Protein AF-A0A1G2KWV7-F1 (afdb_monomer)

Solvent-accessible surface area (backbone atoms only — not comparable to full-atom values): 3556 Å² total; per-residue (Å²): 104,68,66,59,54,50,49,48,50,66,58,47,58,56,49,54,52,49,50,47,49,52,34,48,52,50,14,46,52,51,14,67,74,68,75,35,70,66,40,36,54,50,27,51,62,55,40,49,59,58,47,48,52,54,51,51,52,50,50,52,50,52,68,74,66,107

Radius of gyration: 15.41 Å; Cα contacts (8 Å, |Δi|>4): 32; chains: 1; bounding box: 32×17×42 Å

pLDDT: mean 82.19, std 7.18, range [55.5, 92.06]

Foldseek 3Di:
DVVVLVVLCVVVVVVLVVLLVVLQVVLVVVCVVVVNNVSNVVSVVVSVVVNVVSVVVSVVVVVVVD

Structure (mmCIF, N/CA/C/O backbone):
data_AF-A0A1G2KWV7-F1
#
_entry.id   AF-A0A1G2KWV7-F1
#
loop_
_atom_site.group_PDB
_atom_site.id
_atom_site.type_symbol
_atom_site.label_atom_id
_atom_site.label_alt_id
_atom_site.label_comp_id
_atom_site.label_asym_id
_atom_site.label_entity_id
_atom_site.label_seq_id
_atom_site.pdbx_PDB_ins_code
_atom_site.Cartn_x
_atom_site.Cartn_y
_atom_site.Cartn_z
_atom_site.occupancy
_atom_site.B_iso_or_equiv
_atom_site.auth_seq_id
_atom_site.auth_comp_id
_atom_site.auth_asym_id
_atom_site.auth_atom_id
_atom_site.pdbx_PDB_model_num
ATOM 1 N N . MET A 1 1 ? -18.094 -4.209 20.984 1.00 62.47 1 MET A N 1
ATOM 2 C CA . MET A 1 1 ? -17.040 -3.347 20.405 1.00 62.47 1 MET A CA 1
ATOM 3 C C . MET A 1 1 ? -15.859 -4.178 19.910 1.00 62.47 1 MET A C 1
ATOM 5 O O . MET A 1 1 ? -15.417 -3.966 18.787 1.00 62.47 1 MET A O 1
ATOM 9 N N . ASP A 1 2 ? -15.424 -5.194 20.659 1.00 70.19 2 ASP A N 1
ATOM 10 C CA . ASP A 1 2 ? -14.254 -6.030 20.328 1.00 70.19 2 ASP A CA 1
ATOM 11 C C . ASP A 1 2 ? -14.374 -6.817 19.016 1.00 70.19 2 ASP A C 1
ATOM 13 O O . ASP A 1 2 ? -13.416 -6.892 18.251 1.00 70.19 2 ASP A O 1
ATOM 17 N N . PHE A 1 3 ? -15.567 -7.333 18.696 1.0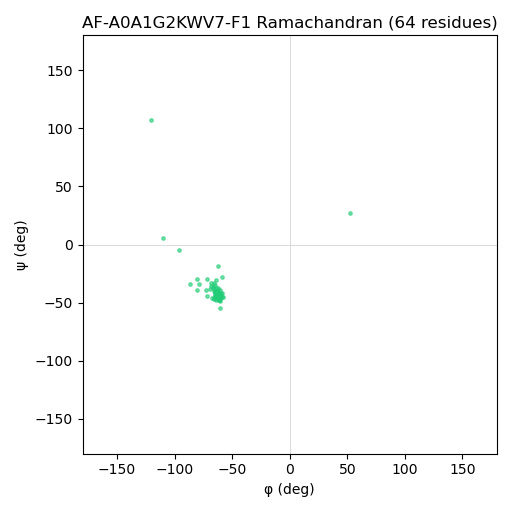0 73.56 3 PHE A N 1
ATOM 18 C CA . PHE A 1 3 ? -15.816 -8.030 17.426 1.00 73.56 3 PHE A CA 1
ATOM 19 C C . PHE A 1 3 ? -15.665 -7.106 16.209 1.00 73.56 3 PHE A C 1
ATOM 21 O O . PHE A 1 3 ? -15.135 -7.503 15.177 1.00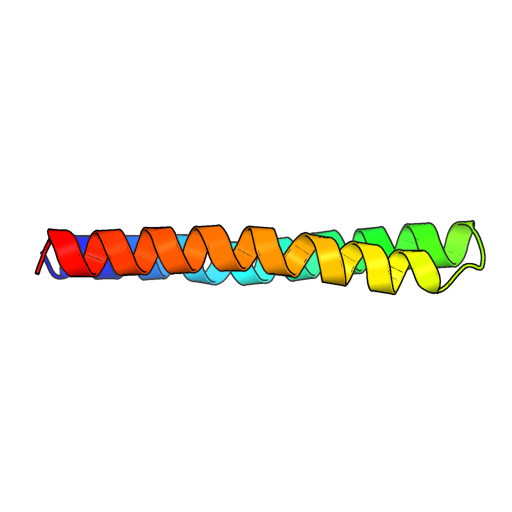 73.56 3 PHE A O 1
ATOM 28 N N . LEU A 1 4 ? -16.093 -5.849 16.344 1.00 72.44 4 LEU A N 1
ATOM 29 C CA . LEU A 1 4 ? -16.054 -4.863 15.266 1.00 72.44 4 LEU A CA 1
ATOM 30 C C . LEU A 1 4 ? -14.608 -4.404 15.020 1.00 72.44 4 LEU A C 1
ATOM 32 O O . LEU A 1 4 ? -14.177 -4.318 13.876 1.00 72.44 4 LEU A O 1
ATOM 36 N N . ILE A 1 5 ? -13.820 -4.235 16.086 1.00 73.25 5 ILE A N 1
ATOM 37 C CA . ILE A 1 5 ? -12.377 -3.957 16.002 1.00 73.25 5 ILE A CA 1
ATOM 38 C C . ILE A 1 5 ? -11.625 -5.145 15.384 1.00 73.25 5 ILE A C 1
ATOM 40 O O . ILE A 1 5 ? -10.783 -4.945 14.509 1.00 73.25 5 ILE A O 1
ATOM 44 N N . ALA A 1 6 ? -11.940 -6.379 15.792 1.00 74.81 6 ALA A N 1
ATOM 45 C CA . ALA A 1 6 ? -11.339 -7.583 15.224 1.00 74.81 6 ALA A CA 1
ATOM 46 C C . ALA A 1 6 ? -11.656 -7.727 13.727 1.00 74.81 6 ALA A C 1
ATOM 48 O O . ALA A 1 6 ? -10.749 -7.980 12.935 1.00 74.81 6 ALA A O 1
ATOM 49 N N . LEU A 1 7 ? -12.908 -7.486 13.328 1.00 77.69 7 LEU A N 1
ATOM 50 C CA . LEU A 1 7 ? -13.336 -7.526 11.930 1.00 77.69 7 LEU A CA 1
ATOM 51 C C . LEU A 1 7 ? -12.603 -6.477 11.086 1.00 77.69 7 LEU A C 1
ATOM 53 O O . LEU A 1 7 ? -12.058 -6.801 10.033 1.00 77.69 7 LEU A O 1
ATOM 57 N N . VAL A 1 8 ? -12.519 -5.238 11.575 1.00 72.88 8 VAL A N 1
ATOM 58 C CA . VAL A 1 8 ? -11.768 -4.168 10.907 1.00 72.88 8 VAL A CA 1
ATOM 59 C C . VAL A 1 8 ? -10.291 -4.561 10.795 1.00 72.88 8 VAL A C 1
ATOM 61 O O . VAL A 1 8 ? -9.707 -4.477 9.721 1.00 72.88 8 VAL A O 1
ATOM 64 N N . ARG A 1 9 ? -9.668 -5.093 11.847 1.00 73.31 9 ARG A N 1
ATOM 65 C CA . ARG A 1 9 ? -8.264 -5.521 11.777 1.00 73.31 9 ARG A CA 1
ATOM 66 C C . ARG A 1 9 ? -8.041 -6.618 10.730 1.00 73.31 9 ARG A C 1
ATOM 68 O O . ARG A 1 9 ? -7.091 -6.533 9.959 1.00 73.31 9 ARG A O 1
ATOM 75 N N . VAL A 1 10 ? -8.927 -7.610 10.672 1.00 78.44 10 VAL A N 1
ATOM 76 C CA . VAL A 1 10 ? -8.842 -8.725 9.716 1.00 78.44 10 VAL A CA 1
ATOM 77 C C . VAL A 1 10 ? -9.089 -8.267 8.279 1.00 78.44 10 VAL A C 1
ATOM 79 O O . VAL A 1 10 ? -8.467 -8.807 7.373 1.00 78.44 10 VAL A O 1
ATOM 82 N N . MET A 1 11 ? -9.936 -7.261 8.047 1.00 75.94 11 MET A N 1
ATOM 83 C CA . MET A 1 11 ? -10.171 -6.739 6.695 1.00 75.94 11 MET A CA 1
ATOM 84 C C . MET A 1 11 ? -9.086 -5.760 6.229 1.00 75.94 11 MET A C 1
ATOM 86 O O . MET A 1 11 ? -8.673 -5.807 5.072 1.00 75.94 11 MET A O 1
ATOM 90 N N . TYR A 1 12 ? -8.593 -4.888 7.110 1.00 74.50 12 TYR A N 1
ATOM 91 C CA . TYR A 1 12 ? -7.709 -3.784 6.723 1.00 74.50 12 TYR A CA 1
ATOM 92 C C . TYR A 1 12 ? -6.223 -4.161 6.676 1.00 74.50 12 TYR A C 1
ATOM 94 O O . TYR A 1 12 ? -5.485 -3.658 5.828 1.00 74.50 12 TYR A O 1
ATOM 102 N N . LEU A 1 13 ? -5.768 -5.057 7.555 1.00 75.56 13 LEU A N 1
ATOM 103 C CA . LEU A 1 13 ? -4.359 -5.459 7.633 1.00 75.56 13 LEU A CA 1
ATOM 104 C C . LEU A 1 13 ? -3.880 -6.195 6.361 1.00 75.56 13 LEU A C 1
ATOM 106 O O . LEU A 1 13 ? -2.801 -5.863 5.868 1.00 75.56 13 LEU A O 1
ATOM 110 N N . PRO A 1 14 ? -4.677 -7.094 5.743 1.00 81.00 14 PRO A N 1
ATOM 111 C CA . PRO A 1 14 ? -4.349 -7.651 4.434 1.00 81.00 14 PRO A CA 1
ATOM 112 C C . PRO A 1 14 ? -4.345 -6.581 3.343 1.00 81.00 14 PRO A C 1
ATOM 114 O O . PRO A 1 14 ? -3.473 -6.595 2.482 1.00 81.00 14 PRO A O 1
ATOM 117 N N . MET A 1 15 ? -5.293 -5.640 3.381 1.00 79.88 15 MET A N 1
ATOM 118 C CA . MET A 1 15 ? -5.438 -4.590 2.369 1.00 79.88 15 MET A CA 1
ATOM 119 C C . MET A 1 15 ? -4.176 -3.726 2.249 1.00 79.88 15 MET A C 1
ATOM 121 O O . MET A 1 15 ? -3.736 -3.473 1.133 1.00 79.88 15 MET A O 1
ATOM 125 N N . LEU A 1 16 ? -3.557 -3.361 3.380 1.00 79.69 16 LEU A N 1
ATOM 126 C CA . LEU A 1 16 ? -2.279 -2.631 3.436 1.00 79.69 16 LEU A CA 1
ATOM 127 C C . LEU A 1 16 ? -1.121 -3.401 2.782 1.00 79.69 16 LEU A C 1
ATOM 129 O O . LEU A 1 16 ? -0.253 -2.819 2.130 1.00 79.69 16 LEU A O 1
ATOM 133 N N . PHE A 1 17 ? -1.089 -4.721 2.972 1.00 82.19 17 PHE A N 1
ATOM 134 C CA . PHE A 1 17 ? -0.069 -5.571 2.367 1.00 82.19 17 PHE A CA 1
AT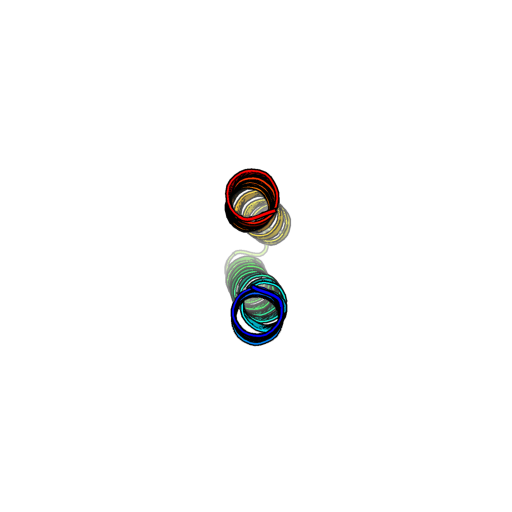OM 135 C C . PHE A 1 17 ? -0.292 -5.705 0.856 1.00 82.19 17 PHE A C 1
ATOM 137 O O . PHE A 1 17 ? 0.643 -5.556 0.070 1.00 82.19 17 PHE A O 1
ATOM 144 N N . TRP A 1 18 ? -1.544 -5.917 0.442 1.00 84.12 18 TRP A N 1
ATOM 145 C CA . TRP A 1 18 ? -1.923 -6.021 -0.965 1.00 84.12 18 TRP A CA 1
ATOM 146 C C . TRP A 1 18 ? -1.660 -4.730 -1.741 1.00 84.12 18 TRP A C 1
ATOM 148 O O . TRP A 1 18 ? -1.151 -4.811 -2.856 1.00 84.12 18 TRP A O 1
ATOM 158 N N . THR A 1 19 ? -1.930 -3.549 -1.173 1.00 84.56 19 THR A N 1
ATOM 159 C CA . THR A 1 19 ? -1.636 -2.259 -1.824 1.00 84.56 19 THR A CA 1
ATOM 160 C C . THR A 1 19 ? -0.141 -2.038 -2.017 1.00 84.56 19 THR A C 1
ATOM 162 O O . THR A 1 19 ? 0.269 -1.635 -3.106 1.00 84.56 19 THR A O 1
ATOM 165 N N . LEU A 1 20 ? 0.684 -2.343 -1.008 1.00 85.69 20 LEU A N 1
ATOM 166 C CA . LEU A 1 20 ? 2.147 -2.283 -1.132 1.00 85.69 20 LEU A CA 1
ATOM 167 C C . LEU A 1 20 ? 2.661 -3.228 -2.213 1.00 85.69 20 LEU A C 1
ATOM 169 O O . LEU A 1 20 ? 3.503 -2.836 -3.019 1.00 85.69 20 LEU A O 1
ATOM 173 N N . LEU A 1 21 ? 2.141 -4.453 -2.248 1.00 87.69 21 LEU A N 1
ATOM 174 C CA . LEU A 1 21 ? 2.554 -5.455 -3.219 1.00 87.69 21 LEU A CA 1
ATOM 175 C C . LEU A 1 21 ? 2.127 -5.058 -4.639 1.00 87.69 21 LEU A C 1
ATOM 177 O O . LEU A 1 21 ? 2.957 -5.084 -5.543 1.00 87.69 21 LEU A O 1
ATOM 181 N N . MET A 1 22 ? 0.882 -4.611 -4.840 1.00 89.06 22 MET A N 1
ATOM 182 C CA . MET A 1 22 ? 0.402 -4.151 -6.149 1.00 89.06 22 MET A CA 1
ATOM 183 C C . MET A 1 22 ? 1.187 -2.942 -6.659 1.00 89.06 22 MET A C 1
ATOM 185 O O . MET A 1 22 ? 1.633 -2.943 -7.806 1.00 89.06 22 MET A O 1
ATOM 189 N N . LEU A 1 23 ? 1.383 -1.922 -5.818 1.00 88.06 23 LEU A N 1
ATOM 190 C CA . LEU A 1 23 ? 2.141 -0.728 -6.194 1.00 88.06 23 LEU A CA 1
ATOM 191 C C . LEU A 1 23 ? 3.618 -1.050 -6.416 1.00 88.06 23 LEU A C 1
ATOM 193 O O . LEU A 1 23 ? 4.212 -0.528 -7.354 1.00 88.06 23 LEU A O 1
ATOM 197 N N . GLY A 1 24 ? 4.196 -1.949 -5.619 1.00 87.31 24 GLY A N 1
ATOM 198 C CA . GLY A 1 24 ? 5.552 -2.449 -5.822 1.00 87.31 24 GLY A CA 1
ATOM 199 C C . GLY A 1 24 ? 5.708 -3.159 -7.165 1.00 87.31 24 GLY A C 1
ATOM 200 O O . GLY A 1 24 ? 6.613 -2.828 -7.926 1.00 87.31 24 GLY A O 1
ATOM 201 N N . VAL A 1 25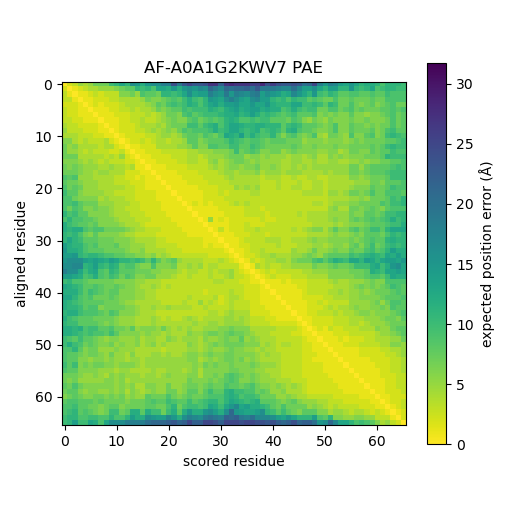 ? 4.800 -4.079 -7.503 1.00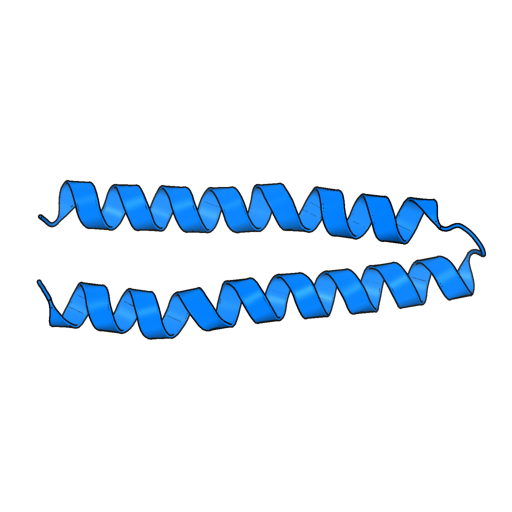 92.06 25 VAL A N 1
ATOM 202 C CA . VAL A 1 25 ? 4.812 -4.803 -8.786 1.00 92.06 25 VAL A CA 1
ATOM 203 C C . VAL A 1 25 ? 4.606 -3.850 -9.965 1.00 92.06 25 VAL A C 1
ATOM 205 O O . VAL A 1 25 ? 5.344 -3.934 -10.945 1.00 92.06 25 VAL A O 1
ATOM 208 N N . LEU A 1 26 ? 3.663 -2.908 -9.868 1.00 89.62 26 LEU A N 1
ATOM 209 C CA . LEU A 1 26 ? 3.442 -1.890 -10.901 1.00 89.62 26 LEU A CA 1
ATOM 210 C C . LEU A 1 26 ? 4.663 -0.978 -11.066 1.00 89.62 26 LEU A C 1
ATOM 212 O O . LEU A 1 26 ? 5.113 -0.750 -12.187 1.00 89.62 26 LEU A O 1
ATOM 216 N N . GLY A 1 27 ? 5.235 -0.499 -9.961 1.00 88.50 27 GLY A N 1
ATOM 217 C CA . GLY A 1 27 ? 6.439 0.329 -9.964 1.00 88.50 27 GLY A CA 1
ATOM 218 C C . GLY A 1 27 ? 7.639 -0.393 -10.572 1.00 88.50 27 GLY A C 1
ATOM 219 O O . GLY A 1 27 ? 8.363 0.195 -11.376 1.00 88.50 27 GLY A O 1
ATOM 220 N N . LEU A 1 28 ? 7.822 -1.678 -10.251 1.00 89.38 28 LEU A N 1
ATOM 221 C CA . LEU A 1 28 ? 8.858 -2.527 -10.842 1.00 89.38 28 LEU A CA 1
ATOM 222 C C . LEU A 1 28 ? 8.616 -2.760 -12.336 1.00 89.38 28 LEU A C 1
ATOM 224 O O . LEU A 1 28 ? 9.541 -2.590 -13.125 1.00 89.38 28 LEU A O 1
ATOM 228 N N . GLY A 1 29 ? 7.386 -3.081 -12.743 1.00 91.06 29 GLY A N 1
ATOM 229 C CA . GLY A 1 29 ? 7.037 -3.287 -14.151 1.00 91.06 29 GLY A CA 1
ATOM 230 C C . GLY A 1 29 ? 7.283 -2.038 -15.001 1.00 91.06 29 GLY A C 1
ATOM 231 O O . GLY A 1 29 ? 7.935 -2.109 -16.042 1.00 91.06 29 GLY A O 1
ATOM 232 N N . VAL A 1 30 ? 6.842 -0.873 -14.521 1.00 88.62 30 VAL A N 1
ATOM 233 C CA . VAL A 1 30 ? 7.069 0.414 -15.199 1.00 88.62 30 VAL A CA 1
ATOM 234 C C . VAL A 1 30 ? 8.555 0.777 -15.217 1.00 88.62 30 VAL A C 1
ATOM 236 O O . VAL A 1 30 ? 9.058 1.251 -16.236 1.00 88.62 30 VAL A O 1
ATOM 239 N N . SER A 1 31 ?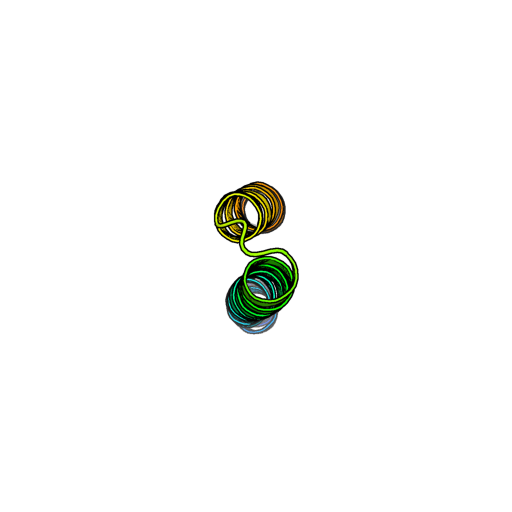 9.281 0.532 -14.125 1.00 90.69 31 SER A N 1
ATOM 240 C CA . SER A 1 31 ? 10.726 0.776 -14.046 1.00 90.69 31 SER A CA 1
ATOM 241 C C . SER A 1 31 ? 11.511 -0.065 -15.051 1.00 90.69 31 SER A C 1
ATOM 243 O O . SER A 1 31 ? 12.370 0.469 -15.752 1.00 90.69 31 SER A O 1
ATOM 245 N N . LEU A 1 32 ? 11.182 -1.355 -15.176 1.00 91.88 32 LEU A N 1
ATOM 246 C CA . LEU A 1 32 ? 11.805 -2.256 -16.147 1.00 91.88 32 LEU A CA 1
ATOM 247 C C . LEU A 1 32 ? 11.522 -1.819 -17.588 1.00 91.88 32 LEU A C 1
ATOM 249 O O . LEU A 1 32 ? 12.430 -1.844 -18.412 1.00 91.88 32 LEU A O 1
ATOM 253 N N . TYR A 1 33 ? 10.297 -1.370 -17.875 1.00 91.62 33 TYR A N 1
ATOM 254 C CA . TYR A 1 33 ? 9.911 -0.889 -19.204 1.00 91.62 33 TYR A CA 1
ATOM 255 C C . TYR A 1 33 ? 10.587 0.438 -19.586 1.00 91.62 33 TYR A C 1
ATOM 257 O O . TYR A 1 33 ? 10.970 0.647 -20.732 1.00 91.62 33 TYR A O 1
ATOM 265 N N . THR A 1 34 ? 10.734 1.354 -18.628 1.00 90.38 34 THR A N 1
ATOM 266 C CA . THR A 1 34 ? 11.269 2.708 -18.868 1.00 90.38 34 THR A CA 1
ATOM 267 C C . THR A 1 34 ? 12.765 2.840 -18.580 1.00 90.38 34 THR A C 1
ATOM 269 O O . THR A 1 34 ? 13.331 3.912 -18.795 1.00 90.38 34 THR A O 1
ATOM 272 N N . HIS A 1 35 ? 13.401 1.784 -18.064 1.00 87.88 35 HIS A N 1
ATOM 273 C CA . HIS A 1 35 ? 14.772 1.773 -17.538 1.00 87.88 35 HIS A CA 1
ATOM 274 C C . HIS A 1 35 ? 15.049 2.861 -16.483 1.00 87.88 35 HIS A C 1
ATOM 276 O O . HIS A 1 35 ? 16.185 3.307 -16.311 1.00 87.88 35 HIS A O 1
ATOM 282 N N . ARG A 1 36 ? 14.014 3.311 -15.759 1.00 89.81 36 ARG A N 1
ATOM 283 C CA . ARG A 1 36 ? 14.115 4.383 -14.759 1.00 89.81 36 ARG A CA 1
ATOM 284 C C . ARG A 1 36 ? 13.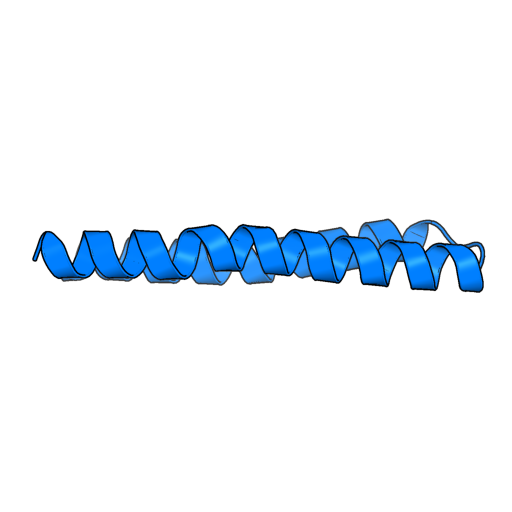685 3.899 -13.380 1.00 89.81 36 ARG A C 1
ATOM 286 O O . ARG A 1 36 ? 12.499 3.816 -13.067 1.00 89.81 36 ARG A O 1
ATOM 293 N N . MET A 1 37 ? 14.671 3.729 -12.501 1.00 86.19 37 MET A N 1
ATOM 294 C CA . MET A 1 37 ? 14.456 3.336 -11.101 1.00 86.19 37 MET A CA 1
ATOM 295 C C . MET A 1 37 ? 13.633 4.348 -10.289 1.00 86.19 37 MET A C 1
ATOM 297 O O . MET A 1 37 ? 13.060 3.992 -9.259 1.00 86.19 37 MET A O 1
ATOM 301 N N . SER A 1 38 ? 13.512 5.595 -10.757 1.00 89.25 38 SER A N 1
ATOM 302 C CA . SER A 1 38 ? 12.690 6.619 -10.107 1.00 89.25 38 SER A CA 1
ATOM 303 C C . SER A 1 38 ? 11.218 6.218 -9.993 1.00 89.25 38 SER A C 1
ATOM 305 O O . SER A 1 38 ? 10.565 6.650 -9.051 1.00 89.25 38 SER A O 1
ATOM 307 N N . TYR A 1 39 ? 10.695 5.374 -10.892 1.00 85.50 39 TYR A N 1
ATOM 308 C 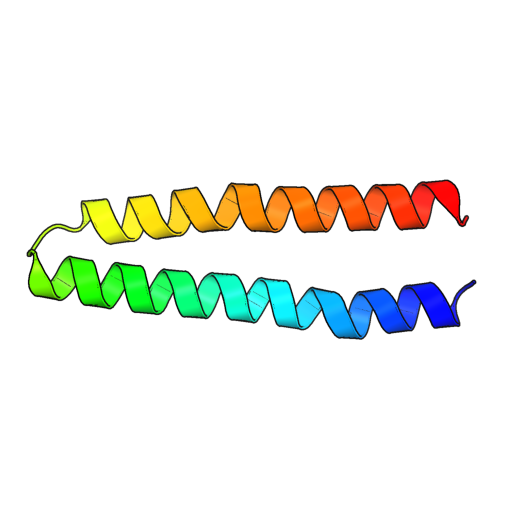CA . TYR A 1 39 ? 9.302 4.914 -10.832 1.00 85.50 39 TYR A CA 1
ATOM 309 C C . TYR A 1 39 ? 9.036 3.924 -9.694 1.00 85.50 39 TYR A C 1
ATOM 311 O O . TYR A 1 39 ? 7.940 3.935 -9.137 1.00 85.50 39 TYR A O 1
ATOM 319 N N . VAL A 1 40 ? 10.033 3.130 -9.287 1.00 85.12 40 VAL A N 1
ATOM 320 C CA . VAL A 1 40 ? 9.925 2.268 -8.095 1.00 85.12 40 VAL A CA 1
ATOM 321 C C . VAL A 1 40 ? 9.813 3.132 -6.843 1.00 85.12 40 VAL A C 1
ATOM 323 O O . VAL A 1 40 ? 8.927 2.929 -6.015 1.00 85.12 40 VAL A O 1
ATOM 326 N N . LEU A 1 41 ? 10.682 4.142 -6.742 1.00 86.31 41 LEU A N 1
ATOM 327 C CA . LEU A 1 41 ? 10.657 5.127 -5.662 1.00 86.31 41 LEU A CA 1
ATOM 328 C C . LEU A 1 41 ? 9.324 5.874 -5.616 1.00 86.31 41 LEU A C 1
ATOM 330 O O . LEU A 1 41 ? 8.744 5.990 -4.545 1.00 86.31 41 LEU A O 1
ATOM 334 N N . LEU A 1 42 ? 8.811 6.318 -6.766 1.00 87.38 42 LEU A N 1
ATOM 335 C CA . LEU A 1 42 ? 7.518 7.000 -6.877 1.00 87.38 42 LEU A CA 1
ATOM 336 C C . LEU A 1 42 ? 6.350 6.108 -6.439 1.00 87.38 42 LEU A C 1
ATOM 338 O O . LEU A 1 42 ? 5.470 6.570 -5.718 1.00 87.38 42 LEU A O 1
ATOM 342 N N . ALA A 1 43 ? 6.358 4.830 -6.822 1.00 85.62 43 ALA A N 1
ATOM 343 C CA . ALA A 1 43 ? 5.333 3.874 -6.411 1.00 85.62 43 ALA A CA 1
ATOM 344 C C . ALA A 1 43 ? 5.345 3.628 -4.892 1.00 85.62 43 ALA A C 1
ATOM 346 O O . ALA A 1 43 ? 4.288 3.605 -4.261 1.00 85.62 43 ALA A O 1
ATOM 347 N N . LEU A 1 44 ? 6.532 3.526 -4.286 1.00 83.94 44 LEU A N 1
ATOM 348 C CA . LEU A 1 44 ? 6.702 3.458 -2.829 1.00 83.94 44 LEU A CA 1
ATOM 349 C C . LEU A 1 44 ? 6.223 4.741 -2.134 1.00 83.94 44 LEU A C 1
ATOM 351 O O . LEU A 1 44 ? 5.511 4.675 -1.130 1.00 83.94 44 LEU A O 1
ATOM 355 N N . LEU A 1 45 ? 6.569 5.902 -2.694 1.00 87.31 45 LEU A N 1
ATOM 356 C CA . LEU A 1 45 ? 6.158 7.212 -2.186 1.00 87.31 45 LEU A CA 1
ATOM 357 C C . LEU A 1 45 ? 4.645 7.418 -2.256 1.00 87.31 45 LEU A C 1
ATOM 359 O O . LEU A 1 45 ? 4.103 8.101 -1.398 1.00 87.31 45 LEU A O 1
ATOM 363 N N . LEU A 1 46 ? 3.964 6.818 -3.235 1.00 85.75 46 LEU A N 1
ATOM 364 C CA . LEU A 1 46 ? 2.502 6.820 -3.351 1.00 85.75 46 LEU A CA 1
ATOM 365 C C . LEU A 1 46 ? 1.833 5.811 -2.408 1.00 85.75 46 LEU A C 1
ATOM 367 O O . LEU A 1 46 ? 0.757 6.087 -1.879 1.00 85.75 46 LEU A O 1
ATOM 371 N N . ALA A 1 47 ? 2.467 4.664 -2.158 1.00 84.75 47 ALA A N 1
ATOM 372 C CA . ALA A 1 47 ? 1.940 3.650 -1.246 1.00 84.75 47 ALA A CA 1
ATOM 373 C C . ALA A 1 47 ? 1.909 4.136 0.214 1.00 84.75 47 ALA A C 1
ATOM 375 O O . ALA A 1 47 ? 0.973 3.830 0.955 1.00 84.75 47 ALA A O 1
ATOM 376 N N . PHE A 1 48 ? 2.909 4.918 0.630 1.00 81.94 48 PHE A N 1
ATOM 377 C CA . PHE A 1 48 ? 3.028 5.418 2.001 1.00 81.94 48 PHE A CA 1
ATOM 378 C C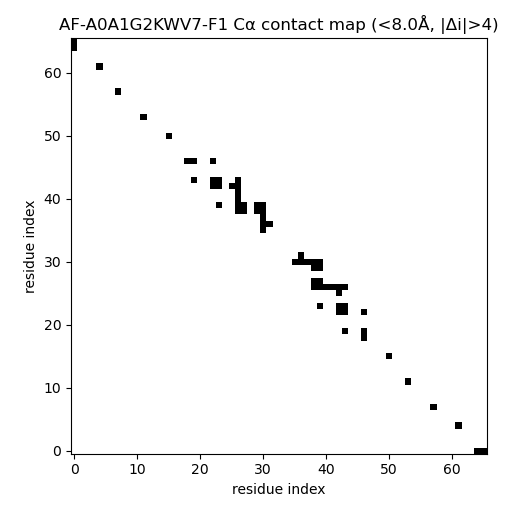 . PHE A 1 48 ? 1.845 6.293 2.470 1.00 81.94 48 PHE A C 1
ATOM 380 O O . PHE A 1 48 ? 1.237 5.940 3.481 1.00 81.94 48 PHE A O 1
ATOM 387 N N . PRO A 1 49 ? 1.450 7.385 1.780 1.00 83.50 49 PRO A N 1
ATOM 388 C CA . PRO A 1 49 ? 0.325 8.220 2.196 1.00 83.50 49 PRO A CA 1
ATOM 389 C C . PRO A 1 49 ? -1.000 7.459 2.148 1.00 83.50 49 PRO A C 1
ATOM 391 O O . PRO A 1 49 ? -1.835 7.652 3.028 1.00 83.50 49 PRO A O 1
ATOM 394 N N . LEU A 1 50 ? -1.177 6.553 1.180 1.00 83.00 50 LEU A N 1
ATOM 395 C CA . LEU A 1 50 ? -2.380 5.725 1.082 1.00 83.00 50 LEU A CA 1
ATOM 396 C C . LEU A 1 50 ? -2.541 4.846 2.332 1.00 83.00 50 LEU A C 1
ATOM 398 O O . LEU A 1 50 ? -3.596 4.826 2.964 1.00 83.00 50 LEU A O 1
ATOM 402 N N . ASN A 1 51 ? -1.458 4.180 2.735 1.00 83.50 51 ASN A N 1
ATOM 403 C CA . ASN A 1 51 ? -1.430 3.346 3.932 1.00 83.50 51 ASN A CA 1
ATOM 404 C C . ASN A 1 51 ? -1.537 4.171 5.223 1.00 83.50 51 ASN A C 1
ATOM 406 O O . ASN A 1 51 ? -2.197 3.745 6.170 1.00 83.50 51 ASN A O 1
ATOM 410 N N . LEU A 1 52 ? -0.941 5.367 5.257 1.00 84.31 52 LEU A N 1
ATOM 411 C CA . LEU A 1 52 ? -1.034 6.286 6.391 1.00 84.31 52 LEU A CA 1
ATOM 412 C C . LEU A 1 52 ? -2.485 6.714 6.641 1.00 84.31 52 LEU A C 1
ATOM 414 O O . LEU A 1 52 ? -2.944 6.648 7.779 1.00 84.31 52 LEU A O 1
ATOM 418 N N . VAL A 1 53 ? -3.223 7.100 5.594 1.00 84.38 53 VAL A N 1
ATOM 419 C CA . VAL A 1 53 ? -4.642 7.482 5.706 1.00 84.38 53 VAL A CA 1
ATOM 420 C C . VAL A 1 53 ? -5.458 6.337 6.298 1.00 84.38 53 VAL A C 1
ATOM 422 O O . VAL A 1 53 ? -6.237 6.553 7.224 1.00 84.38 53 VAL A O 1
ATOM 425 N N . VAL A 1 54 ? -5.236 5.112 5.823 1.00 81.62 54 VAL A N 1
ATOM 426 C CA . VAL A 1 54 ? -5.925 3.922 6.336 1.00 81.62 54 VAL A CA 1
ATOM 427 C C . VAL A 1 54 ? -5.627 3.693 7.822 1.00 81.62 54 VAL A C 1
ATOM 429 O O . VAL A 1 54 ? -6.550 3.458 8.603 1.00 81.62 54 VAL A O 1
ATOM 432 N N . ILE A 1 55 ? -4.363 3.812 8.240 1.00 83.38 55 ILE A N 1
ATOM 433 C CA . ILE A 1 55 ? -3.963 3.666 9.648 1.00 83.38 55 ILE A CA 1
ATOM 434 C C . ILE A 1 55 ? -4.581 4.771 10.513 1.00 83.38 55 ILE A C 1
ATOM 436 O O . ILE A 1 55 ? -5.080 4.487 11.601 1.00 83.38 55 ILE A O 1
ATOM 440 N N . VAL A 1 56 ? -4.585 6.019 10.044 1.00 85.44 56 VAL A N 1
ATOM 441 C CA . VAL A 1 56 ? -5.186 7.147 10.769 1.00 85.44 56 VAL A CA 1
ATOM 442 C C . VAL A 1 56 ? -6.690 6.943 10.934 1.00 85.44 56 VAL A C 1
ATOM 444 O O . VAL A 1 56 ? -7.202 7.093 12.041 1.00 85.44 56 VAL A O 1
ATOM 447 N N . VAL A 1 57 ? -7.396 6.538 9.876 1.00 83.31 57 VAL A N 1
ATOM 448 C CA . VAL A 1 57 ? -8.830 6.214 9.945 1.00 83.31 57 VAL A CA 1
ATOM 449 C C . VAL A 1 57 ? -9.079 5.077 10.934 1.00 83.31 57 VAL A C 1
ATOM 451 O O . VAL A 1 57 ? -9.988 5.176 11.756 1.00 83.31 57 VAL A O 1
ATOM 454 N N . TYR A 1 58 ? -8.245 4.036 10.918 1.00 79.44 58 TYR A N 1
ATOM 455 C CA . TYR A 1 58 ? -8.324 2.933 11.875 1.00 79.44 58 TYR A CA 1
ATOM 456 C C . TYR A 1 58 ? -8.134 3.400 13.328 1.00 79.44 58 TYR A C 1
ATOM 458 O O . TYR A 1 58 ? -8.915 3.029 14.206 1.00 79.44 58 TYR A O 1
ATOM 466 N N . LEU A 1 59 ? -7.140 4.256 13.585 1.00 82.38 59 LEU A N 1
ATOM 467 C CA . LEU A 1 59 ? -6.885 4.828 14.910 1.00 82.38 59 LEU A CA 1
ATOM 468 C C . LEU A 1 59 ? -8.034 5.724 15.381 1.00 82.38 59 LEU A C 1
ATOM 470 O O . LEU A 1 59 ? -8.439 5.621 16.536 1.00 82.38 59 LEU A O 1
ATOM 474 N N . LEU A 1 60 ? -8.592 6.555 14.497 1.00 83.62 60 LEU A N 1
ATOM 475 C CA . LEU A 1 60 ? -9.767 7.380 14.793 1.00 83.62 60 LEU A CA 1
ATOM 476 C C . LEU A 1 60 ? -10.989 6.520 15.122 1.00 83.62 60 LEU A C 1
ATOM 478 O O . LEU A 1 60 ? -11.744 6.849 16.034 1.00 83.62 60 LEU A O 1
ATOM 482 N N . PHE A 1 61 ? -11.170 5.404 14.413 1.00 78.56 61 PHE A N 1
ATOM 483 C CA . PHE A 1 61 ? -12.248 4.462 14.686 1.00 78.56 61 PHE A CA 1
ATOM 484 C C . PHE A 1 61 ? -12.083 3.835 16.076 1.00 78.56 61 PHE A C 1
ATOM 486 O O . PHE A 1 61 ? -13.013 3.853 16.877 1.00 78.56 61 PHE A O 1
ATOM 493 N N . ILE A 1 62 ? -10.883 3.365 16.422 1.00 76.00 62 ILE A N 1
ATOM 494 C CA . ILE A 1 62 ? -10.606 2.846 17.770 1.00 76.00 62 ILE A CA 1
ATOM 495 C C . ILE A 1 62 ? -10.810 3.923 18.838 1.00 76.00 62 ILE A C 1
ATOM 497 O O . ILE A 1 62 ? -11.407 3.638 19.868 1.00 76.00 62 ILE A O 1
ATOM 501 N N . ALA A 1 63 ? -10.328 5.146 18.612 1.00 77.62 63 ALA A N 1
ATOM 502 C CA . ALA A 1 63 ? -10.445 6.236 19.577 1.00 77.62 63 ALA A CA 1
ATOM 503 C C . ALA A 1 63 ? -11.901 6.667 19.809 1.00 77.62 63 ALA A C 1
ATOM 505 O O . ALA A 1 63 ? -12.245 7.054 20.920 1.00 77.62 63 ALA A O 1
ATOM 506 N N . LYS A 1 64 ? -12.752 6.596 18.777 1.00 77.56 64 LYS A N 1
ATOM 507 C CA . LYS A 1 64 ? -14.171 6.972 18.851 1.00 77.56 64 LYS A CA 1
ATOM 508 C C . LYS A 1 64 ? -15.064 5.891 19.467 1.00 77.56 64 LYS A C 1
ATOM 510 O O . LYS A 1 64 ? -16.108 6.225 20.015 1.00 77.56 64 LYS A O 1
ATOM 515 N N . PHE A 1 65 ? -14.702 4.618 19.306 1.00 66.56 65 PHE A N 1
ATOM 516 C CA . PHE A 1 65 ? -15.518 3.471 19.729 1.00 66.56 65 PHE A CA 1
ATOM 517 C C . PHE A 1 65 ? -14.935 2.695 20.927 1.00 66.56 65 PHE A C 1
ATOM 519 O O . PHE A 1 65 ? -15.482 1.652 21.293 1.00 66.56 65 PHE A O 1
ATOM 526 N N . ARG A 1 66 ? -13.840 3.189 21.521 1.00 55.50 66 ARG A N 1
ATOM 527 C CA . ARG A 1 66 ? -13.458 2.900 22.913 1.00 55.50 66 ARG A CA 1
ATOM 528 C C . ARG A 1 66 ? -14.397 3.619 23.870 1.00 55.50 66 ARG A C 1
ATOM 530 O O . ARG A 1 66 ? -14.672 3.016 24.927 1.00 55.50 66 ARG A O 1
#

Organism: NCBI:txid1802273

Mean predicted aligned error: 5.97 Å

Sequence (66 aa):
MDFLIALVRVMYLPMLFWTLLMLGVLGLGVSLYTHRMSYVLLALLLAFPLNLVVIVVYLLFIAKFR

Secondary structure (DSSP, 8-state):
-HHHHHHHHHHHHHHHHHHHHHHHHHHHHHHHHHT-THHHHHHHHHHHHHHHHHHHHHHHHHHHH-